Protein AF-A0A4Z2E5I2-F1 (afdb_monomer)

Secondary structure (DSSP, 8-state):
-EEEEE-B-TTSPBPP---SSGGGSHHHHHHTT--TTEEEEEEPPPEEETTTTEEE---TTS--S--TT-EEEEETTEEEEEEEEEEEEETTEEEEEE-TT--HHHHHHHHHHTTSPPTT--

Solvent-accessible surface area (backbone atoms only — not comparable to full-atom values): 7524 Å² total; per-residue (Å²): 106,78,48,78,45,64,17,68,44,98,82,78,43,70,48,87,82,81,59,91,49,72,70,58,32,73,66,45,23,54,76,70,66,58,46,94,61,40,41,71,31,32,53,60,78,57,46,79,36,81,93,75,72,42,72,43,75,90,56,88,78,57,44,75,44,93,54,96,60,50,50,38,32,16,40,84,94,40,74,84,52,64,32,27,39,36,18,31,59,47,99,92,39,64,41,77,50,73,31,76,93,60,51,71,69,56,52,49,51,55,54,54,58,59,68,54,76,66,96,84,69,135

Radius of gyration: 15.94 Å; Cα contacts (8 Å, |Δi|>4): 183; chains: 1; bounding box: 35×28×45 Å

Sequence (122 aa):
MTVVIPGMLEDDRRVSIRPKHEAETLLARHAAGLTERLVALSNKSPSWNEQTQSYVLNFHGRVTQASVKNFQIIHPDNEDYIVMQFGRVAEDVFSMDYSFPLCALQAFAIALSSFDGKLACE

Foldseek 3Di:
DKDKDFDADPVLDGDDQDDPDPCSDRVNCVVVVVPPGMQIKDWQWFDQDPVVRDGHDDPVPQADDDDPLWTFIDRPVDSPDGQWTWYDDDPPDMDIDGDPPDDPVSSVVVSVVSVPDDPPDD

Nearest PDB structures (foldseek):
  1s31-assembly1_A  TM=9.634E-01  e=1.651E-16  Homo sapiens
  2fim-assembly1_A  TM=9.733E-01  e=7.209E-15  Homo sapiens
  3c5n-assembly1_A  TM=9.763E-01  e=1.766E-14  Homo sapiens
  1c8z-assembly1_A  TM=9.187E-01  e=5.949E-15  Mus musculus
  2fim-assembly1_B  TM=9.575E-01  e=2.948E-14  Homo sapiens

Organism: NCBI:txid230148

InterPro domains:
  IPR000007 Tubby, C-terminal [PF01167] (1-116)
  IPR000007 Tubby, C-terminal [PR01573] (41-58)
  IPR000007 Tubby, C-terminal [PR01573] (59-75)
  IPR000007 Tubby, C-terminal [PR01573] (79-98)
  IPR000007 Tubby, C-terminal [PR01573] (100-122)
  IPR018066 Tubby, C-terminal, conserved site [PS01200] (59-72)
  IPR018066 Tubby, C-terminal, conserved site [PS01201] (107-122)
  IPR025659 Tubby-like, C-terminal [G3DSA:3.20.90.10] (1-122)
  IPR025659 Tubby-like, C-terminal [SSF54518] (1-122)

Mean predicted aligned error: 4.18 Å

Structure (mmCIF, N/CA/C/O backbone):
data_AF-A0A4Z2E5I2-F1
#
_entry.id   AF-A0A4Z2E5I2-F1
#
loop_
_atom_site.group_PDB
_atom_site.id
_atom_site.type_symbol
_atom_site.label_atom_id
_atom_site.label_alt_id
_atom_site.label_comp_id
_atom_site.label_asym_id
_atom_site.label_entity_id
_atom_site.label_seq_id
_atom_site.pdbx_PDB_ins_code
_atom_site.Cartn_x
_atom_site.Cartn_y
_atom_site.Cartn_z
_atom_site.occupancy
_atom_site.B_iso_or_equiv
_atom_site.auth_seq_id
_atom_site.auth_comp_id
_atom_site.auth_asym_id
_atom_site.auth_atom_id
_atom_site.pdbx_PDB_model_num
ATOM 1 N N . MET A 1 1 ? 6.495 0.352 7.049 1.00 88.31 1 MET A N 1
ATOM 2 C CA . MET A 1 1 ? 6.133 -0.583 5.961 1.00 88.31 1 MET A CA 1
ATOM 3 C C . MET A 1 1 ? 6.319 0.160 4.654 1.00 88.31 1 MET A C 1
ATOM 5 O O . MET A 1 1 ? 5.913 1.316 4.592 1.00 88.31 1 MET A O 1
ATOM 9 N N . THR A 1 2 ? 6.936 -0.487 3.670 1.00 95.19 2 THR A N 1
ATOM 10 C CA . THR A 1 2 ? 7.170 0.065 2.330 1.00 95.19 2 THR A CA 1
ATOM 11 C C . THR A 1 2 ? 6.458 -0.821 1.324 1.00 95.19 2 THR A C 1
ATOM 13 O O . THR A 1 2 ? 6.568 -2.044 1.401 1.00 95.19 2 THR A O 1
ATOM 16 N N . VAL A 1 3 ? 5.727 -0.211 0.400 1.00 97.75 3 VAL A N 1
ATOM 17 C CA . VAL A 1 3 ? 5.006 -0.898 -0.669 1.00 97.75 3 VAL A CA 1
ATOM 18 C C . VAL A 1 3 ? 5.598 -0.435 -1.992 1.00 97.75 3 VAL A C 1
ATOM 20 O O . VAL A 1 3 ? 5.610 0.755 -2.286 1.00 97.75 3 VAL A O 1
ATOM 23 N N . VAL A 1 4 ? 6.089 -1.375 -2.795 1.00 98.00 4 VAL A N 1
ATOM 24 C CA . VAL A 1 4 ? 6.662 -1.082 -4.113 1.00 98.00 4 VAL A CA 1
ATOM 25 C C . VAL A 1 4 ? 5.752 -1.671 -5.175 1.00 98.00 4 VAL A C 1
ATOM 27 O O . VAL A 1 4 ? 5.478 -2.871 -5.172 1.00 98.00 4 VAL A O 1
ATOM 30 N N . ILE A 1 5 ? 5.304 -0.832 -6.101 1.00 98.19 5 ILE A N 1
ATOM 31 C CA . ILE A 1 5 ? 4.482 -1.243 -7.241 1.00 98.19 5 ILE A CA 1
ATOM 32 C C . ILE A 1 5 ? 5.135 -0.787 -8.550 1.00 98.19 5 ILE A C 1
ATOM 34 O O . ILE A 1 5 ? 5.945 0.144 -8.545 1.00 98.19 5 ILE A O 1
ATOM 38 N N .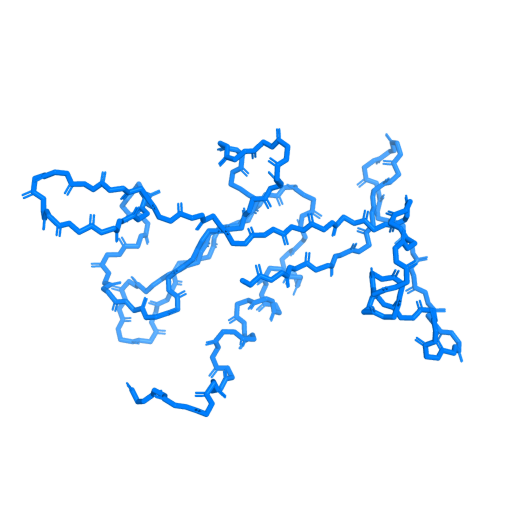 PRO A 1 6 ? 4.792 -1.405 -9.694 1.00 98.19 6 PRO A N 1
ATOM 39 C CA . PRO A 1 6 ? 5.176 -0.850 -10.983 1.00 98.19 6 PRO A CA 1
ATOM 40 C C . PRO A 1 6 ? 4.564 0.540 -11.166 1.00 98.19 6 PRO A C 1
ATOM 42 O O . PRO A 1 6 ? 3.401 0.750 -10.798 1.00 98.19 6 PRO A O 1
ATOM 45 N N . GLY A 1 7 ? 5.339 1.448 -11.755 1.00 97.31 7 GLY A N 1
ATOM 46 C CA . GLY A 1 7 ? 4.917 2.814 -12.037 1.00 97.31 7 GLY A CA 1
ATOM 47 C C . GLY A 1 7 ? 3.821 2.911 -13.093 1.00 97.31 7 GLY A C 1
ATOM 48 O O . GLY A 1 7 ? 3.356 1.903 -13.637 1.00 97.31 7 GLY A O 1
ATOM 49 N N . MET A 1 8 ? 3.419 4.144 -13.377 1.00 96.56 8 MET A N 1
ATOM 50 C CA . MET A 1 8 ? 2.351 4.471 -14.318 1.00 96.56 8 MET A CA 1
ATOM 51 C C . MET A 1 8 ? 2.937 5.191 -15.535 1.00 96.56 8 MET A C 1
ATOM 53 O O . MET A 1 8 ? 3.909 5.932 -15.416 1.00 96.56 8 MET A O 1
ATOM 57 N N . LEU A 1 9 ? 2.383 4.911 -16.708 1.00 95.50 9 LEU A N 1
ATOM 58 C CA . LEU A 1 9 ? 2.631 5.643 -17.945 1.00 95.50 9 LEU A CA 1
ATOM 59 C C . LEU A 1 9 ? 1.754 6.905 -17.974 1.00 95.50 9 LEU A C 1
ATOM 61 O O . LEU A 1 9 ? 0.837 7.043 -17.169 1.00 95.50 9 LEU A O 1
ATOM 65 N N . GLU A 1 10 ? 2.001 7.793 -18.936 1.00 94.12 10 GLU A N 1
ATOM 66 C CA . GLU A 1 10 ? 1.238 9.041 -19.122 1.00 94.12 10 GLU A CA 1
ATOM 67 C C . GLU A 1 10 ? -0.255 8.819 -19.420 1.00 94.12 10 GLU A C 1
ATOM 69 O O . GLU A 1 10 ? -1.062 9.724 -19.247 1.00 94.12 10 GLU A O 1
ATOM 74 N N . ASP A 1 11 ? -0.628 7.618 -19.864 1.00 95.88 11 ASP A N 1
ATOM 75 C CA . ASP A 1 11 ? -2.004 7.223 -20.173 1.00 95.88 11 ASP A CA 1
ATOM 76 C C . ASP A 1 11 ? -2.687 6.450 -19.029 1.00 95.88 11 ASP A C 1
ATOM 78 O O . ASP A 1 11 ? -3.616 5.676 -19.266 1.00 95.88 11 ASP A O 1
ATOM 82 N N . ASP A 1 12 ? -2.186 6.604 -17.800 1.00 94.12 12 ASP A N 1
ATOM 83 C CA . ASP A 1 12 ? -2.660 5.932 -16.585 1.00 94.12 12 ASP A CA 1
ATOM 84 C C . ASP A 1 12 ? -2.616 4.394 -16.644 1.00 94.12 12 ASP A C 1
ATOM 86 O O . ASP A 1 12 ? -3.195 3.700 -15.799 1.00 94.12 12 ASP A O 1
ATOM 90 N N . ARG A 1 13 ? -1.879 3.812 -17.600 1.00 95.88 13 ARG A N 1
ATOM 91 C CA . ARG A 1 13 ? -1.613 2.370 -17.621 1.00 95.88 13 ARG A CA 1
ATOM 92 C C . ARG A 1 13 ? -0.354 2.031 -16.848 1.00 95.88 13 ARG A C 1
ATOM 94 O O . ARG A 1 13 ? 0.616 2.778 -16.786 1.00 95.88 13 ARG A O 1
ATOM 101 N N . ARG A 1 14 ? -0.339 0.829 -16.284 1.00 96.88 14 ARG A N 1
ATOM 102 C CA . ARG A 1 14 ? 0.797 0.337 -15.509 1.00 96.88 14 ARG A CA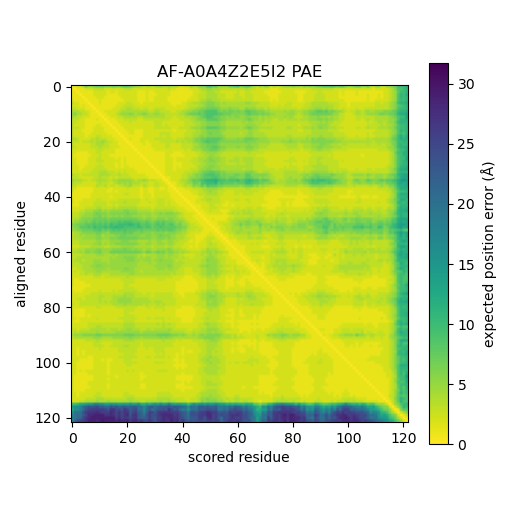 1
ATOM 103 C C . ARG A 1 14 ? 1.982 -0.020 -16.408 1.00 96.88 14 ARG A C 1
ATOM 105 O O . ARG A 1 14 ? 1.824 -0.730 -17.402 1.00 96.88 14 ARG A O 1
ATOM 112 N N . VAL A 1 15 ? 3.187 0.367 -15.997 1.00 96.94 15 VAL A N 1
ATOM 113 C CA . VAL A 1 15 ? 4.436 -0.128 -16.586 1.00 96.94 15 VAL A CA 1
ATOM 114 C C . VAL A 1 15 ? 4.521 -1.642 -16.374 1.00 96.94 15 VAL A C 1
ATOM 116 O O . VAL A 1 15 ? 4.510 -2.135 -15.246 1.00 96.94 15 VAL A O 1
ATOM 119 N N . SER A 1 16 ? 4.619 -2.408 -17.461 1.00 96.12 16 SER A N 1
ATOM 120 C CA . SER A 1 16 ? 4.765 -3.865 -17.377 1.00 96.12 16 SER A CA 1
ATOM 121 C C . SER A 1 16 ? 6.178 -4.238 -16.924 1.00 96.12 16 SER A C 1
ATOM 123 O O . SER A 1 16 ? 7.150 -3.989 -17.636 1.00 96.12 16 SER A O 1
ATOM 125 N N . ILE A 1 17 ? 6.284 -4.916 -15.781 1.00 95.88 17 ILE A N 1
ATOM 126 C CA . ILE A 1 17 ? 7.538 -5.467 -15.254 1.00 95.88 17 ILE A CA 1
ATOM 127 C C . ILE A 1 17 ? 7.450 -6.994 -15.322 1.00 95.88 17 ILE A C 1
ATOM 129 O O . ILE A 1 17 ? 6.568 -7.597 -14.718 1.00 95.88 17 ILE A O 1
ATOM 133 N N . ARG A 1 18 ? 8.344 -7.617 -16.098 1.00 97.12 18 ARG A N 1
ATOM 134 C CA . ARG A 1 18 ? 8.414 -9.074 -16.315 1.00 97.12 18 ARG A CA 1
ATOM 135 C C . ARG A 1 18 ? 9.857 -9.542 -16.093 1.00 97.12 18 ARG A C 1
ATOM 137 O O . ARG A 1 18 ? 10.594 -9.641 -17.073 1.00 97.12 18 ARG A O 1
ATOM 144 N N . PRO A 1 19 ? 10.274 -9.737 -14.831 1.00 96.56 19 PRO A N 1
ATOM 145 C CA . PRO A 1 19 ? 11.658 -10.058 -14.500 1.00 96.56 19 PRO A CA 1
ATOM 146 C C . PRO A 1 19 ? 12.091 -11.382 -15.136 1.00 96.56 19 PRO A C 1
ATOM 148 O O . PRO A 1 19 ? 11.397 -12.388 -14.991 1.00 96.56 19 PRO A O 1
ATOM 151 N N . LYS A 1 20 ? 13.237 -11.391 -15.819 1.00 97.50 20 LYS A N 1
ATOM 152 C CA . LYS A 1 20 ? 13.932 -12.614 -16.264 1.00 97.50 20 LYS A CA 1
ATOM 153 C C . LYS A 1 20 ? 15.048 -13.028 -15.306 1.00 97.50 20 LYS A C 1
ATOM 155 O O . LYS A 1 20 ? 15.465 -14.183 -15.306 1.00 97.50 20 LYS A O 1
ATOM 160 N N . HIS A 1 21 ? 15.505 -12.082 -14.489 1.00 96.44 21 HIS A N 1
ATOM 161 C CA . HIS A 1 21 ? 16.565 -12.247 -13.502 1.00 96.44 21 HIS A CA 1
ATOM 162 C C . HIS A 1 21 ? 16.171 -11.565 -12.186 1.00 96.44 21 HIS A C 1
ATOM 164 O O . HIS A 1 21 ? 15.358 -10.639 -12.177 1.00 96.44 21 HIS A O 1
ATOM 170 N N . GLU A 1 22 ? 16.768 -11.990 -11.072 1.00 96.00 22 GLU A N 1
ATOM 171 C CA . GLU A 1 22 ? 16.452 -11.478 -9.730 1.00 96.00 22 GLU A CA 1
ATOM 172 C C . GLU A 1 22 ? 16.640 -9.956 -9.611 1.00 96.00 22 GLU A C 1
ATOM 174 O O . GLU A 1 22 ? 15.782 -9.263 -9.060 1.00 96.00 22 GLU A O 1
ATOM 179 N N . ALA A 1 23 ? 17.698 -9.422 -10.231 1.00 95.25 23 ALA A N 1
ATOM 180 C CA . ALA A 1 23 ? 17.996 -7.989 -10.271 1.00 95.25 23 ALA A CA 1
ATOM 181 C C . ALA A 1 23 ? 16.883 -7.141 -10.921 1.00 95.25 23 ALA A C 1
ATOM 183 O O . ALA A 1 23 ? 16.804 -5.935 -10.699 1.00 95.25 23 ALA A O 1
ATOM 184 N N . GLU A 1 24 ? 16.003 -7.755 -11.719 1.00 95.56 24 GLU A N 1
ATOM 185 C CA . GLU A 1 24 ? 14.908 -7.064 -12.401 1.00 95.56 24 GLU A CA 1
ATOM 186 C C . GLU A 1 24 ? 13.601 -7.044 -11.594 1.00 95.56 24 GLU A C 1
ATOM 188 O O . GLU A 1 24 ? 12.641 -6.398 -12.029 1.00 95.56 24 GLU A O 1
ATOM 193 N N . THR A 1 25 ? 13.542 -7.736 -10.452 1.00 97.25 25 THR A N 1
ATOM 194 C CA . THR A 1 25 ? 12.374 -7.748 -9.558 1.00 97.25 25 THR A CA 1
ATOM 195 C C . THR A 1 25 ? 12.114 -6.369 -8.943 1.00 97.25 25 THR A C 1
ATOM 197 O O . THR A 1 25 ? 12.987 -5.500 -8.920 1.00 97.25 25 THR A O 1
ATOM 200 N N . LEU A 1 26 ? 10.901 -6.151 -8.421 1.00 97.38 26 LEU A N 1
ATOM 201 C CA . LEU A 1 26 ? 10.534 -4.886 -7.766 1.00 97.38 26 LEU A CA 1
ATOM 202 C C . LEU A 1 26 ? 11.449 -4.574 -6.574 1.00 97.38 26 LEU A C 1
ATOM 204 O O . LEU A 1 26 ? 11.915 -3.446 -6.438 1.00 97.38 26 LEU A O 1
ATOM 208 N N . LEU A 1 27 ? 11.726 -5.584 -5.743 1.00 96.38 27 LEU A N 1
ATOM 209 C CA . LEU A 1 27 ? 12.548 -5.435 -4.543 1.00 96.38 27 LEU A CA 1
ATOM 210 C C . LEU A 1 27 ? 14.005 -5.123 -4.888 1.00 96.38 27 LEU A C 1
ATOM 212 O O . LEU A 1 27 ? 14.557 -4.171 -4.342 1.00 96.38 27 LEU A O 1
ATOM 216 N N . ALA A 1 28 ? 14.607 -5.864 -5.824 1.00 96.81 28 ALA A N 1
ATOM 217 C CA . ALA A 1 28 ? 15.996 -5.635 -6.214 1.00 96.81 28 ALA A CA 1
ATOM 218 C C . ALA A 1 28 ? 16.194 -4.253 -6.856 1.00 96.81 28 ALA A C 1
ATOM 220 O O . ALA A 1 28 ? 17.126 -3.534 -6.499 1.00 96.81 28 ALA A O 1
ATOM 221 N N . ARG A 1 29 ? 15.278 -3.832 -7.742 1.00 96.56 29 ARG A N 1
ATOM 222 C CA . ARG A 1 29 ? 15.296 -2.485 -8.334 1.00 96.56 29 ARG A CA 1
ATOM 223 C C . ARG A 1 29 ? 15.171 -1.392 -7.275 1.00 96.56 29 ARG A C 1
ATOM 225 O O . ARG A 1 29 ? 15.923 -0.423 -7.323 1.00 96.56 29 ARG A O 1
ATOM 232 N N . HIS A 1 30 ? 14.249 -1.549 -6.322 1.00 96.62 30 HIS A N 1
ATOM 233 C CA . HIS A 1 30 ? 14.077 -0.584 -5.238 1.00 96.62 30 HIS A CA 1
ATOM 234 C C . HIS A 1 30 ? 15.331 -0.487 -4.360 1.00 96.62 30 HIS A C 1
ATOM 236 O O . HIS A 1 30 ? 15.797 0.619 -4.099 1.00 96.62 30 HIS A O 1
ATOM 242 N N . ALA A 1 31 ? 15.920 -1.625 -3.978 1.00 95.81 31 ALA A N 1
ATOM 243 C CA . ALA A 1 31 ? 17.153 -1.674 -3.191 1.00 95.81 31 ALA A CA 1
ATOM 244 C C . ALA A 1 31 ? 18.355 -1.048 -3.923 1.00 95.81 31 ALA A C 1
ATOM 246 O O . ALA A 1 31 ? 19.208 -0.433 -3.290 1.00 95.81 31 ALA A O 1
ATOM 247 N N . ALA A 1 32 ? 18.403 -1.160 -5.253 1.00 95.62 32 ALA A N 1
ATOM 248 C CA . ALA A 1 32 ? 19.427 -0.545 -6.096 1.00 95.62 32 ALA A CA 1
ATOM 249 C C . ALA A 1 32 ? 19.166 0.943 -6.422 1.00 95.62 32 ALA A C 1
ATOM 251 O O . ALA A 1 32 ? 19.933 1.540 -7.174 1.00 95.62 32 ALA A O 1
ATOM 252 N N . GLY A 1 33 ? 18.080 1.544 -5.916 1.00 93.94 33 GLY A N 1
ATOM 253 C CA . GLY A 1 33 ? 17.711 2.934 -6.213 1.00 93.94 33 GLY A CA 1
ATOM 254 C C . GLY A 1 33 ? 17.178 3.170 -7.634 1.00 93.94 33 GLY A C 1
ATOM 255 O O . GLY A 1 33 ? 17.039 4.313 -8.057 1.00 93.94 33 GLY A O 1
ATOM 256 N N . LEU A 1 34 ? 16.847 2.111 -8.380 1.00 92.75 34 LEU A N 1
ATOM 257 C CA . LEU A 1 34 ? 16.338 2.184 -9.754 1.00 92.75 34 LEU A CA 1
ATOM 258 C C . LEU A 1 34 ? 14.819 2.437 -9.766 1.00 92.75 34 LEU A C 1
ATOM 260 O O . LEU A 1 34 ? 14.024 1.547 -10.087 1.00 92.75 34 LEU A O 1
ATOM 264 N N . THR A 1 35 ? 14.411 3.648 -9.384 1.00 89.75 35 THR A N 1
ATOM 265 C CA . THR A 1 35 ? 13.006 4.000 -9.106 1.00 89.75 35 THR A CA 1
ATOM 266 C C . THR A 1 35 ? 12.214 4.548 -10.293 1.00 89.75 35 THR A C 1
ATOM 268 O O . THR A 1 35 ? 10.997 4.606 -10.190 1.00 89.75 35 THR A O 1
ATOM 271 N N . GLU A 1 36 ? 12.830 4.859 -11.441 1.00 90.62 36 GLU A N 1
ATOM 272 C CA . GLU A 1 36 ? 12.147 5.481 -12.603 1.00 90.62 36 GLU A CA 1
ATOM 273 C C . GLU A 1 36 ? 10.877 4.753 -13.076 1.00 90.62 36 GLU A C 1
ATOM 275 O O . GLU A 1 36 ? 9.961 5.361 -13.621 1.00 90.62 36 GLU A O 1
ATOM 280 N N . ARG A 1 37 ? 10.822 3.427 -12.909 1.00 93.62 37 ARG A N 1
ATOM 281 C CA . ARG A 1 37 ? 9.689 2.586 -13.339 1.00 93.62 37 ARG A CA 1
ATOM 282 C C . ARG A 1 37 ? 8.877 2.031 -12.178 1.00 93.62 37 ARG A C 1
ATOM 284 O O . ARG A 1 37 ? 8.097 1.096 -12.369 1.00 93.62 37 ARG A O 1
ATOM 291 N N . LEU A 1 38 ? 9.093 2.556 -10.981 1.00 96.94 38 LEU A N 1
ATOM 292 C CA . LEU A 1 38 ? 8.476 2.109 -9.745 1.00 96.94 38 LEU A CA 1
ATOM 293 C C . LEU A 1 38 ? 7.742 3.271 -9.090 1.00 96.94 38 LEU A C 1
ATOM 295 O O . LEU A 1 38 ? 8.102 4.429 -9.256 1.00 96.94 38 LEU A O 1
ATOM 299 N N . VAL A 1 39 ? 6.744 2.936 -8.286 1.00 97.25 39 VAL A N 1
ATOM 300 C CA . VAL A 1 39 ? 6.198 3.852 -7.289 1.00 97.25 39 VAL A CA 1
ATOM 301 C C . VAL A 1 39 ? 6.461 3.223 -5.930 1.00 97.25 39 VAL A C 1
ATOM 303 O O . VAL A 1 39 ? 6.095 2.068 -5.689 1.00 97.25 39 VAL A O 1
ATOM 306 N N . ALA A 1 40 ? 7.146 3.975 -5.071 1.00 97.38 40 ALA A N 1
ATOM 307 C CA . ALA A 1 40 ? 7.433 3.590 -3.699 1.00 97.38 40 ALA A CA 1
ATOM 308 C C . ALA A 1 40 ? 6.463 4.324 -2.772 1.00 97.38 40 ALA A C 1
ATOM 310 O O . ALA A 1 40 ? 6.472 5.548 -2.678 1.00 97.38 40 ALA A O 1
ATOM 311 N N . LEU A 1 41 ? 5.613 3.556 -2.106 1.00 98.19 41 LEU A N 1
ATOM 312 C CA . LEU A 1 41 ? 4.636 4.042 -1.148 1.00 98.19 41 LEU A CA 1
ATOM 313 C C . LEU A 1 41 ? 5.067 3.648 0.262 1.00 98.19 41 LEU A C 1
ATOM 315 O O . LEU A 1 41 ? 5.775 2.655 0.467 1.00 98.19 41 LEU A O 1
ATOM 319 N N . SER A 1 42 ? 4.604 4.398 1.250 1.00 97.25 42 SER A N 1
ATOM 320 C CA . SER A 1 42 ? 4.938 4.168 2.650 1.00 97.25 42 SER A CA 1
ATOM 321 C C . SER A 1 42 ? 3.688 4.121 3.514 1.00 97.25 42 SER A C 1
ATOM 323 O O . SER A 1 42 ? 2.630 4.647 3.170 1.00 97.25 42 SER A O 1
ATOM 325 N N . ASN A 1 43 ? 3.808 3.452 4.657 1.00 96.56 43 ASN A N 1
ATOM 326 C CA . ASN A 1 43 ? 2.806 3.574 5.705 1.00 96.56 43 ASN A CA 1
ATOM 327 C C . ASN A 1 43 ? 2.813 4.996 6.274 1.00 96.56 43 ASN A C 1
ATOM 329 O O . ASN A 1 43 ? 3.872 5.468 6.690 1.00 96.56 43 ASN A O 1
ATOM 333 N N . LYS A 1 44 ? 1.637 5.618 6.366 1.00 97.44 44 LYS A N 1
ATOM 334 C CA . LYS A 1 44 ? 1.454 6.920 7.002 1.00 97.44 44 LYS A CA 1
ATOM 335 C C . LYS A 1 44 ? 1.815 6.834 8.482 1.00 97.44 44 LYS A C 1
ATOM 337 O O . LYS A 1 44 ? 1.373 5.928 9.195 1.00 97.44 44 LYS A O 1
ATOM 342 N N . SER A 1 45 ? 2.626 7.779 8.941 1.00 95.19 45 SER A N 1
ATOM 343 C CA . SER A 1 45 ? 2.951 7.910 10.359 1.00 95.19 45 SER A CA 1
ATOM 344 C C . SER A 1 45 ? 1.713 8.382 11.128 1.00 95.19 45 SER A C 1
ATOM 346 O O . SER A 1 45 ? 1.036 9.306 10.675 1.00 95.19 45 SER A O 1
ATOM 348 N N . PRO A 1 46 ? 1.382 7.770 12.276 1.00 93.81 46 PRO A N 1
ATOM 349 C CA . PRO A 1 46 ? 0.267 8.232 13.086 1.00 93.81 46 PRO A CA 1
ATOM 350 C C . PRO A 1 46 ? 0.557 9.626 13.654 1.00 93.81 46 PRO A C 1
ATOM 352 O O . PRO A 1 46 ? 1.687 9.947 14.021 1.00 93.81 46 PRO A O 1
ATOM 355 N N . SER A 1 47 ? -0.483 10.444 13.760 1.00 92.00 47 SER A N 1
ATOM 356 C CA . SER A 1 47 ? -0.421 11.765 14.385 1.00 92.00 47 SER A CA 1
ATOM 357 C C . SER A 1 47 ? -0.707 11.663 15.880 1.00 92.00 47 SER A C 1
ATOM 359 O O . SER A 1 47 ? -1.557 10.873 16.296 1.00 92.00 47 SER A O 1
ATOM 361 N N . TRP A 1 48 ? -0.036 12.480 16.691 1.00 93.31 48 TRP A N 1
ATOM 362 C CA . TRP A 1 48 ? -0.349 12.590 18.115 1.00 93.31 48 TRP A CA 1
ATOM 363 C C . TRP A 1 48 ? -1.746 13.186 18.318 1.00 93.31 48 TRP A C 1
ATOM 365 O O . TRP A 1 48 ? -2.072 14.225 17.747 1.00 93.31 48 TRP A O 1
ATOM 375 N N . ASN A 1 49 ? -2.566 12.538 19.141 1.00 89.69 49 ASN A N 1
ATOM 376 C CA . ASN A 1 49 ? -3.873 13.032 19.546 1.00 89.69 49 ASN A CA 1
ATOM 377 C C . ASN A 1 49 ? -3.842 13.396 21.034 1.00 89.69 49 ASN A C 1
ATOM 379 O O . ASN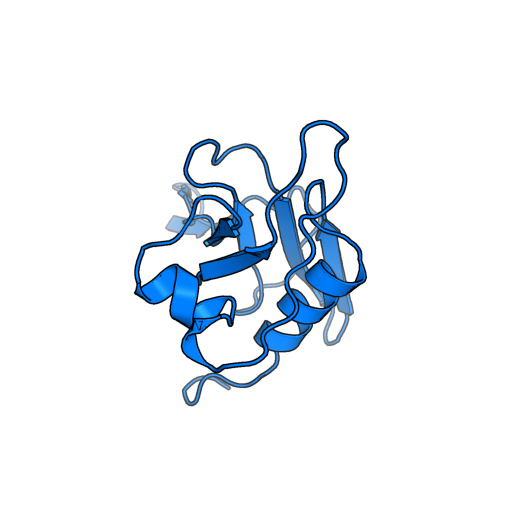 A 1 49 ? -3.772 12.521 21.897 1.00 89.69 49 ASN A O 1
ATOM 383 N N . GLU A 1 50 ? -3.932 14.694 21.331 1.00 93.00 50 GLU A N 1
ATOM 384 C CA . GLU A 1 50 ? -3.853 15.211 22.703 1.00 93.00 50 GLU A CA 1
ATOM 385 C C . GLU A 1 50 ? -5.009 14.750 23.598 1.00 93.00 50 GLU A C 1
ATOM 387 O O . GLU A 1 50 ? -4.814 14.550 24.792 1.00 93.00 50 GLU A O 1
ATOM 392 N N . GLN A 1 51 ? -6.206 14.541 23.049 1.00 89.50 51 GLN A N 1
ATOM 393 C CA . GLN A 1 51 ? -7.378 14.152 23.842 1.00 89.50 51 GLN A CA 1
ATOM 394 C C . GLN A 1 51 ? -7.264 12.718 24.365 1.00 89.50 51 GLN A C 1
ATOM 396 O O . GLN A 1 51 ? -7.654 12.427 25.491 1.00 89.50 51 GLN A O 1
ATOM 401 N N . THR A 1 52 ? -6.719 11.823 23.543 1.00 87.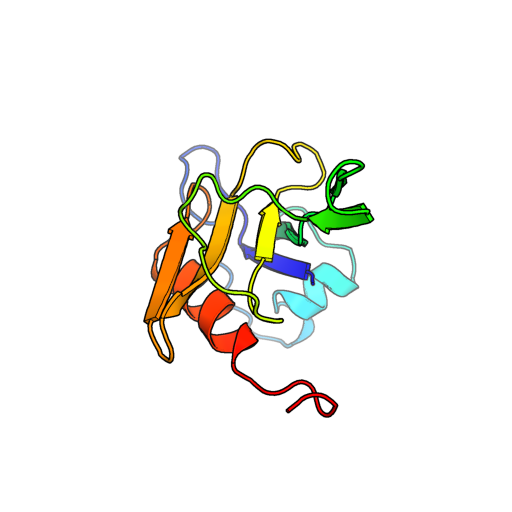75 52 THR A N 1
ATOM 402 C CA . THR A 1 52 ? -6.528 10.404 23.879 1.00 87.75 52 THR A CA 1
ATOM 403 C C . THR A 1 52 ? -5.125 10.095 24.401 1.00 87.75 52 THR A C 1
ATOM 405 O O . THR A 1 52 ? -4.889 8.972 24.836 1.00 87.75 52 THR A O 1
ATOM 408 N N . GLN A 1 53 ? -4.200 11.066 24.355 1.00 92.00 53 GLN A N 1
ATOM 409 C CA . GLN A 1 53 ? -2.779 10.912 24.700 1.00 92.00 53 GLN A CA 1
ATOM 410 C C . GLN A 1 53 ? -2.129 9.717 23.981 1.00 92.00 53 GLN A C 1
ATOM 412 O O . GLN A 1 53 ? -1.411 8.914 24.578 1.00 92.00 53 GLN A O 1
ATOM 417 N N . SER A 1 54 ? -2.419 9.569 22.686 1.00 87.75 54 SER A N 1
ATOM 418 C CA . SER A 1 54 ? -1.957 8.434 21.887 1.00 87.75 54 SER A CA 1
ATOM 419 C C . SER A 1 54 ? -1.674 8.823 20.436 1.00 87.75 54 SER A C 1
ATOM 421 O O . SER A 1 54 ? -2.174 9.829 19.931 1.00 87.75 54 SER A O 1
ATOM 423 N N . TYR A 1 55 ? -0.858 8.020 19.752 1.00 88.50 55 TYR A N 1
ATOM 424 C CA . TYR A 1 55 ? -0.626 8.146 18.315 1.00 88.50 55 TYR A CA 1
ATOM 425 C C . TYR A 1 55 ? -1.739 7.436 17.544 1.00 88.50 55 TYR A C 1
ATOM 427 O O . TYR A 1 55 ? -1.911 6.224 17.674 1.00 88.50 55 TYR A O 1
ATOM 435 N N . VAL A 1 56 ? -2.477 8.182 16.722 1.00 90.56 56 VAL A N 1
ATOM 436 C CA . VAL A 1 56 ? -3.648 7.681 15.991 1.00 90.56 56 VAL A CA 1
ATOM 437 C C . VAL A 1 56 ? -3.567 7.990 14.499 1.00 90.56 56 VAL A C 1
ATOM 439 O O . VAL A 1 56 ? -2.955 8.969 14.072 1.00 90.56 56 VAL A O 1
ATOM 442 N N . LEU A 1 57 ? -4.239 7.161 13.702 1.00 94.12 57 LEU A N 1
ATOM 443 C CA . LEU A 1 57 ? -4.569 7.446 12.308 1.00 94.12 57 LEU A CA 1
ATOM 444 C C . LEU A 1 57 ? -6.066 7.752 12.208 1.00 94.12 57 LEU A C 1
ATOM 446 O O . LEU A 1 57 ? -6.885 7.101 12.858 1.00 94.12 57 LEU A O 1
ATOM 450 N N . ASN A 1 58 ? -6.426 8.735 11.384 1.00 93.69 58 ASN A N 1
ATOM 451 C CA . ASN A 1 58 ? -7.822 9.071 11.131 1.00 93.69 58 ASN A CA 1
ATOM 452 C C . ASN A 1 58 ? -8.358 8.261 9.944 1.00 93.69 58 ASN A C 1
ATOM 454 O O . ASN A 1 58 ? -8.025 8.537 8.794 1.00 93.69 58 ASN A O 1
ATOM 458 N N . PHE A 1 59 ? -9.213 7.281 10.233 1.00 95.56 59 PHE A N 1
ATOM 459 C CA . PHE A 1 59 ? -9.856 6.425 9.231 1.00 95.56 59 PHE A CA 1
ATOM 460 C C . PHE A 1 59 ? -11.273 6.879 8.853 1.00 95.56 59 PHE A C 1
ATOM 462 O O . PHE A 1 59 ? -11.992 6.137 8.187 1.00 95.56 59 PHE A O 1
ATOM 469 N N . HIS A 1 60 ? -11.722 8.055 9.310 1.00 93.56 60 HIS A N 1
ATOM 470 C CA . HIS A 1 60 ? -13.052 8.600 9.005 1.00 93.56 60 HIS A CA 1
ATOM 471 C C . HIS A 1 60 ? -14.206 7.612 9.279 1.00 93.56 60 HIS A C 1
ATOM 473 O O . HIS A 1 60 ? -15.145 7.487 8.497 1.00 93.56 60 HIS A O 1
ATOM 479 N N . GLY A 1 61 ? -14.108 6.860 10.381 1.00 93.75 61 GLY A N 1
ATOM 480 C CA . GLY A 1 61 ? -15.106 5.862 10.784 1.00 93.75 61 GLY A CA 1
ATOM 481 C C . GLY A 1 61 ? -15.077 4.544 9.999 1.00 93.75 61 GLY A C 1
ATOM 482 O O . GLY A 1 61 ? -15.876 3.659 10.290 1.00 93.75 61 GLY A O 1
ATOM 483 N N . ARG A 1 62 ? -14.165 4.377 9.032 1.00 96.62 62 ARG A N 1
ATOM 484 C CA . ARG A 1 62 ? -14.021 3.132 8.254 1.00 96.62 62 ARG A CA 1
ATOM 485 C C . ARG A 1 62 ? -13.383 2.005 9.060 1.00 96.62 62 ARG A C 1
ATOM 487 O O . ARG A 1 62 ? -13.696 0.850 8.820 1.00 96.62 62 ARG A O 1
ATOM 494 N N . VAL A 1 63 ? -12.554 2.353 10.042 1.00 94.81 63 VAL A N 1
ATOM 495 C CA . VAL A 1 63 ? -11.919 1.424 10.984 1.00 94.81 63 VAL A CA 1
ATOM 496 C C . VAL A 1 63 ? -12.429 1.737 12.382 1.00 94.81 63 VAL A C 1
ATOM 498 O O . VAL A 1 63 ? -12.362 2.886 12.822 1.00 94.81 63 VAL A O 1
ATOM 501 N N . THR A 1 64 ? -12.951 0.724 13.068 1.00 93.00 64 THR A N 1
ATOM 502 C CA . THR A 1 64 ? -13.663 0.893 14.347 1.00 93.00 64 THR A CA 1
ATOM 503 C C . THR A 1 64 ? -13.083 0.057 15.480 1.00 93.00 64 THR A C 1
ATOM 505 O O . THR A 1 64 ? -13.432 0.285 16.636 1.00 93.00 64 THR A O 1
ATOM 508 N N . GLN A 1 65 ? -12.178 -0.880 15.184 1.00 91.50 65 GLN A N 1
ATOM 509 C CA . GLN A 1 65 ? -11.507 -1.697 16.191 1.00 91.50 65 GLN A CA 1
ATOM 510 C C . GLN A 1 65 ? -9.995 -1.533 16.135 1.00 91.50 65 GLN A C 1
ATOM 512 O O . GLN A 1 65 ? -9.403 -1.448 15.059 1.00 91.50 65 GLN A O 1
ATOM 517 N N . ALA A 1 66 ? -9.357 -1.536 17.306 1.00 88.00 66 ALA A N 1
ATOM 518 C CA . ALA A 1 66 ? -7.906 -1.536 17.407 1.00 88.00 66 ALA A CA 1
ATOM 519 C C . ALA A 1 66 ? -7.321 -2.837 16.833 1.00 88.00 66 ALA A C 1
ATOM 521 O O . ALA A 1 66 ? -7.817 -3.937 17.081 1.00 88.00 66 ALA A O 1
ATOM 522 N N . SER A 1 67 ? -6.254 -2.706 16.050 1.00 90.06 67 SER A N 1
ATOM 523 C CA . SER A 1 67 ? -5.490 -3.827 15.517 1.00 90.06 67 SER A CA 1
ATOM 524 C C . SER A 1 67 ? -4.129 -3.338 15.038 1.00 90.06 67 SER A C 1
ATOM 526 O O . SER A 1 67 ? -4.030 -2.262 14.448 1.00 90.06 67 SER A O 1
ATOM 528 N N . VAL A 1 68 ? -3.095 -4.166 15.191 1.00 88.88 68 VAL A N 1
ATOM 529 C CA . VAL A 1 68 ? -1.779 -3.946 14.560 1.00 88.88 68 VAL A CA 1
ATOM 530 C C . VAL A 1 68 ? -1.843 -3.962 13.026 1.00 88.88 68 VAL A C 1
ATOM 532 O O . VAL A 1 68 ? -0.898 -3.545 12.363 1.00 88.88 68 VAL A O 1
ATOM 535 N N . LYS A 1 69 ? -2.963 -4.434 12.461 1.00 92.12 69 LYS A N 1
ATOM 536 C CA . LYS A 1 69 ? -3.235 -4.480 11.020 1.00 92.12 69 LYS A CA 1
ATOM 537 C C . LYS A 1 69 ? -3.898 -3.203 10.493 1.00 92.12 69 LYS A C 1
ATOM 539 O O . LYS A 1 69 ? -4.188 -3.131 9.308 1.00 92.12 69 LYS A O 1
ATOM 544 N N . ASN A 1 70 ? -4.153 -2.202 11.335 1.00 95.06 70 ASN A N 1
ATOM 545 C CA . ASN A 1 70 ? -4.726 -0.935 10.887 1.00 95.06 70 ASN A CA 1
ATOM 546 C C . ASN A 1 70 ? -3.626 -0.048 10.295 1.00 95.06 70 ASN A C 1
ATOM 548 O O . ASN A 1 70 ? -2.692 0.330 11.002 1.00 95.06 70 ASN A O 1
ATOM 552 N N . PHE A 1 71 ? -3.736 0.307 9.016 1.00 97.00 71 PHE A N 1
ATOM 553 C CA . PHE A 1 71 ? -2.737 1.130 8.337 1.00 97.00 71 PHE A CA 1
ATOM 554 C C . PHE A 1 71 ? -3.323 1.973 7.202 1.00 97.00 71 PHE A C 1
ATOM 556 O O . PHE A 1 71 ? -4.36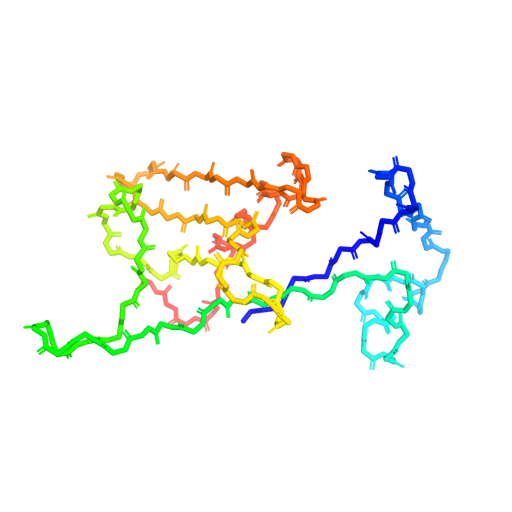2 1.655 6.620 1.00 97.00 71 PHE A O 1
ATOM 563 N N . GLN A 1 72 ? -2.602 3.038 6.855 1.00 98.50 72 GLN A N 1
ATOM 564 C CA . GLN A 1 72 ? -2.841 3.853 5.665 1.00 98.50 72 GLN A CA 1
ATOM 565 C C . GLN A 1 72 ? -1.560 3.889 4.833 1.00 98.50 72 GLN A C 1
ATOM 567 O O . GLN A 1 72 ? -0.474 4.064 5.378 1.00 98.50 72 GLN A O 1
ATOM 572 N N . ILE A 1 73 ? -1.676 3.715 3.522 1.00 98.50 73 ILE A N 1
ATOM 573 C CA . ILE A 1 73 ? -0.581 3.826 2.560 1.00 98.50 73 ILE A CA 1
ATOM 574 C C . ILE A 1 73 ? -0.694 5.164 1.843 1.00 98.50 73 ILE A C 1
ATOM 576 O O . ILE A 1 73 ? -1.763 5.504 1.333 1.00 98.50 73 ILE A O 1
ATOM 580 N N . ILE A 1 74 ? 0.419 5.885 1.775 1.00 98.56 74 ILE A N 1
ATOM 581 C CA . ILE A 1 74 ? 0.533 7.198 1.139 1.00 98.56 74 ILE A CA 1
ATOM 582 C C . ILE A 1 74 ? 1.747 7.251 0.216 1.00 98.56 74 ILE A C 1
ATOM 584 O O . ILE A 1 74 ? 2.652 6.412 0.294 1.00 98.56 74 ILE A O 1
ATOM 588 N N . HIS A 1 75 ? 1.757 8.240 -0.674 1.00 97.50 75 HIS A N 1
ATOM 589 C CA . HIS A 1 75 ? 2.976 8.636 -1.368 1.00 97.50 75 HIS A CA 1
ATOM 590 C C . HIS A 1 75 ? 3.730 9.650 -0.490 1.00 97.50 75 HIS A C 1
ATOM 592 O O . HIS A 1 75 ? 3.086 10.583 -0.016 1.00 97.50 75 HIS A O 1
ATOM 598 N N . PRO A 1 76 ? 5.055 9.527 -0.278 1.00 95.31 76 PRO A N 1
ATOM 599 C CA . PRO A 1 76 ? 5.801 10.445 0.593 1.00 95.31 76 PRO A CA 1
ATOM 600 C C . PRO A 1 76 ? 5.664 11.928 0.216 1.00 95.31 76 PRO A C 1
ATOM 602 O O . PRO A 1 76 ? 5.618 12.781 1.092 1.00 95.31 76 PRO A O 1
ATOM 605 N N . ASP A 1 77 ? 5.533 12.226 -1.078 1.00 95.75 77 ASP A N 1
ATOM 606 C CA . ASP A 1 77 ? 5.363 13.606 -1.562 1.00 95.75 77 ASP A CA 1
ATOM 607 C C . ASP A 1 77 ? 3.945 14.174 -1.341 1.00 95.75 77 ASP A C 1
ATOM 609 O O . ASP A 1 77 ? 3.713 15.359 -1.571 1.00 95.75 77 ASP A O 1
ATOM 613 N N . ASN A 1 78 ? 2.975 13.346 -0.934 1.00 96.56 78 ASN A N 1
ATOM 614 C CA . ASN A 1 78 ? 1.604 13.767 -0.648 1.00 96.56 78 ASN A CA 1
ATOM 615 C C . ASN A 1 78 ? 0.961 12.858 0.415 1.00 96.56 78 ASN A C 1
ATOM 617 O O . ASN A 1 78 ? 0.254 11.897 0.098 1.00 96.56 78 ASN A O 1
ATOM 621 N N . GLU A 1 79 ? 1.197 13.181 1.688 1.00 95.31 79 GLU A N 1
ATOM 622 C CA . GLU A 1 79 ? 0.689 12.405 2.827 1.00 95.31 79 GLU A CA 1
ATOM 623 C C . GLU A 1 79 ? -0.834 12.504 3.027 1.00 95.31 79 GLU A C 1
ATOM 625 O O . GLU A 1 79 ? -1.422 11.685 3.743 1.00 95.31 79 GLU A O 1
ATOM 630 N N . ASP A 1 80 ? -1.493 13.489 2.415 1.00 95.19 80 ASP A N 1
ATOM 631 C CA . ASP A 1 80 ? -2.945 13.675 2.507 1.00 95.19 80 ASP A CA 1
ATOM 632 C C . ASP A 1 80 ? -3.704 12.765 1.537 1.00 95.19 80 ASP A C 1
ATOM 634 O O . ASP A 1 80 ? -4.851 12.389 1.792 1.00 95.19 80 ASP A O 1
ATOM 638 N N . TYR A 1 81 ? -3.055 12.348 0.448 1.00 97.62 81 TYR A N 1
ATOM 639 C CA . TYR A 1 81 ? -3.628 11.404 -0.497 1.00 97.62 81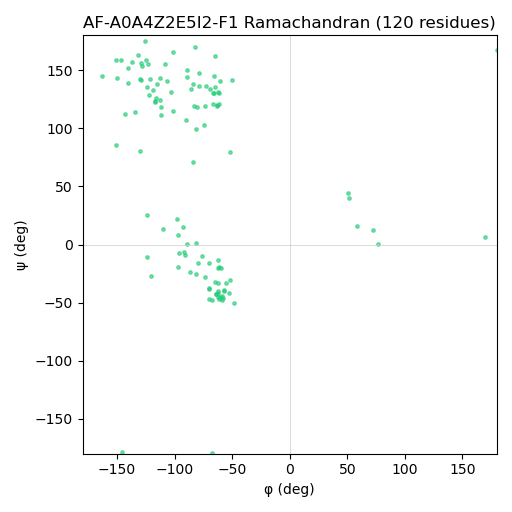 TYR A CA 1
ATOM 640 C C . TYR A 1 81 ? -3.468 9.959 -0.012 1.00 97.62 81 TYR A C 1
ATOM 642 O O . TYR A 1 81 ? -2.428 9.317 -0.183 1.00 97.62 81 TYR A O 1
ATOM 650 N N . ILE A 1 82 ? -4.538 9.425 0.576 1.00 98.25 82 ILE A N 1
ATOM 651 C CA . ILE A 1 82 ? -4.598 8.032 1.020 1.00 98.25 82 ILE A CA 1
ATOM 652 C C . ILE A 1 82 ? -4.764 7.109 -0.195 1.00 98.25 82 ILE A C 1
ATOM 654 O O . ILE A 1 82 ? -5.855 6.950 -0.747 1.00 98.25 82 ILE A O 1
ATOM 658 N N . VAL A 1 83 ? -3.664 6.471 -0.598 1.00 98.62 83 VAL A N 1
ATOM 659 C CA . VAL A 1 83 ? -3.634 5.508 -1.710 1.00 98.62 83 VAL A CA 1
ATOM 660 C C . VAL A 1 83 ? -4.365 4.221 -1.330 1.00 98.62 83 VAL A C 1
ATOM 662 O O . VAL A 1 83 ? -5.042 3.614 -2.157 1.00 98.62 83 VAL A O 1
ATOM 665 N N . MET A 1 84 ? -4.232 3.792 -0.077 1.00 98.56 84 MET A N 1
ATOM 666 C CA . MET A 1 84 ? -4.954 2.648 0.473 1.00 98.56 84 MET A CA 1
ATOM 667 C C . MET A 1 84 ? -5.167 2.845 1.964 1.00 98.56 84 MET A C 1
ATOM 669 O O . MET A 1 84 ? -4.268 3.312 2.657 1.00 98.56 84 MET A O 1
ATOM 673 N N . GLN A 1 85 ? -6.313 2.423 2.477 1.00 98.38 85 GLN A N 1
ATOM 674 C CA . GLN A 1 85 ? -6.496 2.225 3.907 1.00 98.38 85 GLN A CA 1
ATOM 675 C C . GLN A 1 85 ? -7.093 0.859 4.186 1.00 98.38 85 GLN A C 1
ATOM 677 O O . GLN A 1 85 ? -7.951 0.362 3.453 1.00 98.38 85 GLN A O 1
ATOM 682 N N . PHE A 1 86 ? -6.616 0.260 5.266 1.00 98.25 86 PHE A N 1
ATOM 683 C CA . PHE A 1 86 ? -7.033 -1.052 5.706 1.00 98.25 86 PHE A CA 1
ATOM 684 C C . PHE A 1 86 ? -7.151 -1.068 7.222 1.00 98.25 86 PHE A C 1
ATOM 686 O O . PHE A 1 86 ? -6.309 -0.503 7.923 1.00 98.25 86 PHE A O 1
ATOM 693 N N . GLY A 1 87 ? -8.187 -1.719 7.738 1.00 97.19 87 GLY A N 1
ATOM 694 C CA . GLY A 1 87 ? -8.307 -1.909 9.175 1.00 97.19 87 GLY A CA 1
ATOM 695 C C . GLY A 1 87 ? -9.551 -2.666 9.604 1.00 97.19 87 GLY A C 1
ATOM 696 O O . GLY A 1 87 ? -10.462 -2.923 8.816 1.00 97.19 87 GLY A O 1
ATOM 697 N N . ARG A 1 88 ? -9.542 -3.073 10.871 1.00 96.81 88 ARG A N 1
ATOM 698 C CA . ARG A 1 88 ? -10.528 -3.978 11.461 1.00 96.81 88 ARG A CA 1
ATOM 699 C C . ARG A 1 88 ? -11.832 -3.254 11.804 1.00 96.81 88 ARG A C 1
ATOM 7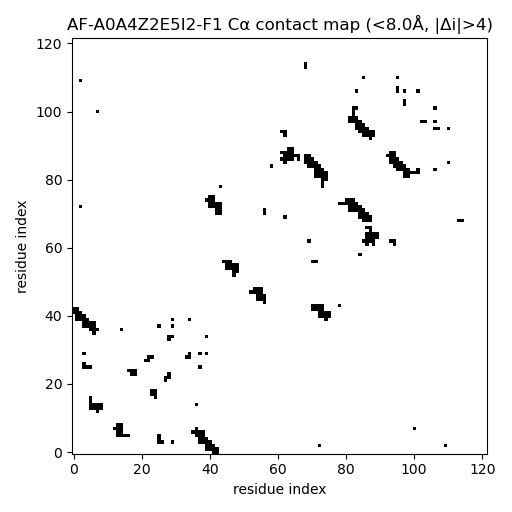01 O O . ARG A 1 88 ? -11.822 -2.171 12.395 1.00 96.81 88 ARG A O 1
ATOM 708 N N . VAL A 1 89 ? -12.952 -3.899 11.484 1.00 97.62 89 VAL A N 1
ATOM 709 C CA . VAL A 1 89 ? -14.305 -3.458 11.870 1.00 97.62 89 VAL A CA 1
ATOM 710 C C . VAL A 1 89 ? -15.050 -4.492 12.722 1.00 97.62 89 VAL A C 1
ATOM 712 O O . VAL A 1 89 ? -15.879 -4.114 13.548 1.00 97.62 89 VAL A O 1
ATOM 715 N N . ALA A 1 90 ? -14.724 -5.781 12.580 1.00 96.25 90 ALA A N 1
ATOM 716 C CA . ALA A 1 90 ? -15.202 -6.879 13.428 1.00 96.25 90 ALA A CA 1
ATOM 717 C C . ALA A 1 90 ? -14.113 -7.957 13.597 1.00 96.25 90 ALA A C 1
ATOM 719 O O . ALA A 1 90 ? -13.018 -7.798 13.061 1.00 96.25 90 ALA A O 1
ATOM 720 N N . GLU A 1 91 ? -14.396 -9.043 14.326 1.00 90.00 91 GLU A N 1
ATOM 721 C CA . GLU A 1 91 ? -13.413 -10.093 14.647 1.00 90.00 91 GLU A CA 1
ATOM 722 C C . GLU A 1 91 ? -12.636 -10.565 13.404 1.00 90.00 91 GLU A C 1
ATOM 724 O O . GLU A 1 91 ? -11.416 -10.431 13.365 1.00 90.00 91 GLU A O 1
ATOM 729 N N . ASP A 1 92 ? -13.333 -10.905 12.325 1.00 92.75 92 ASP A N 1
ATOM 730 C CA . ASP A 1 92 ? -12.711 -11.335 11.065 1.00 92.75 92 ASP A CA 1
ATOM 731 C C . ASP A 1 92 ? -13.156 -10.488 9.868 1.00 92.75 92 ASP A C 1
ATOM 733 O O . ASP A 1 92 ? -13.152 -10.930 8.720 1.00 92.75 92 ASP A O 1
ATOM 737 N N . VAL A 1 93 ? -13.567 -9.245 10.128 1.00 97.06 93 VAL A N 1
ATOM 738 C CA . VAL A 1 93 ? -14.056 -8.332 9.092 1.00 97.06 93 VAL A CA 1
ATOM 739 C C . VAL A 1 93 ? -13.210 -7.073 9.088 1.00 97.06 93 VAL A C 1
ATOM 741 O O . VAL A 1 93 ? -13.024 -6.418 10.118 1.00 97.06 93 VAL A O 1
ATOM 744 N N . PHE A 1 94 ? -12.728 -6.721 7.901 1.00 98.06 94 PHE A N 1
ATOM 745 C CA . PHE A 1 94 ? -11.859 -5.578 7.668 1.00 98.06 94 PHE A CA 1
ATOM 746 C C . PHE A 1 94 ? -12.421 -4.723 6.535 1.00 98.06 94 PHE A C 1
ATOM 748 O O . PHE A 1 94 ? -12.924 -5.245 5.539 1.00 98.06 94 PHE A O 1
ATOM 755 N N . SER A 1 95 ? -12.319 -3.405 6.676 1.00 98.25 95 SER A N 1
ATOM 756 C CA . SER A 1 95 ? -12.551 -2.472 5.576 1.00 98.25 95 SER A CA 1
ATOM 757 C C . SER A 1 95 ? -11.273 -2.333 4.753 1.00 98.25 95 SER A C 1
ATOM 759 O O . SER A 1 95 ? -10.193 -2.190 5.331 1.00 98.25 95 SER A O 1
ATOM 761 N N . MET A 1 96 ? -11.395 -2.312 3.428 1.00 98.50 96 MET A N 1
ATOM 762 C CA . MET A 1 96 ? -10.290 -2.029 2.515 1.00 98.50 96 MET A CA 1
ATOM 763 C C . MET A 1 96 ? -10.756 -1.033 1.459 1.00 98.50 96 MET A C 1
ATOM 765 O O . MET A 1 96 ? -11.588 -1.370 0.620 1.00 98.50 96 MET A O 1
ATOM 769 N N . ASP A 1 97 ? -10.180 0.163 1.485 1.00 98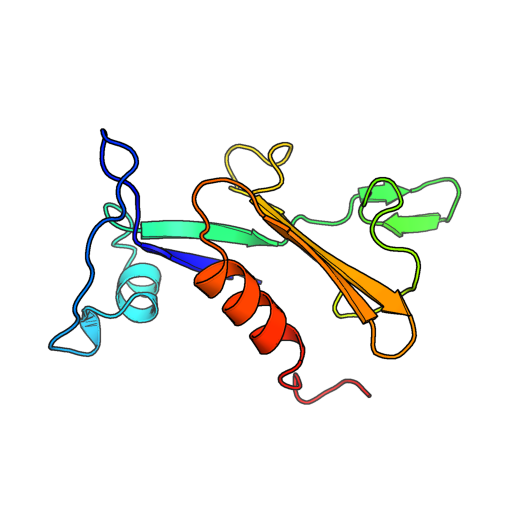.62 97 ASP A N 1
ATOM 770 C CA . ASP A 1 97 ? -10.405 1.193 0.475 1.00 98.62 97 ASP A CA 1
ATOM 771 C C . ASP A 1 97 ? -9.086 1.438 -0.259 1.00 98.62 97 ASP A C 1
ATOM 773 O O . ASP A 1 97 ? -8.025 1.479 0.367 1.00 98.62 97 ASP A O 1
ATOM 777 N N . TYR A 1 98 ? -9.131 1.581 -1.581 1.00 98.69 98 TYR A N 1
ATOM 778 C CA . TYR A 1 98 ? -7.951 1.869 -2.392 1.00 98.69 98 TYR A CA 1
ATOM 779 C C . TYR A 1 98 ? -8.288 2.869 -3.493 1.00 98.69 98 TYR A C 1
ATOM 781 O O . TYR A 1 98 ? -9.414 2.922 -3.991 1.00 98.69 98 TYR A O 1
ATOM 789 N N . SER A 1 99 ? -7.277 3.627 -3.882 1.00 98.38 99 SER A N 1
ATOM 790 C CA . SER A 1 99 ? -7.339 4.652 -4.914 1.00 98.38 99 SER A CA 1
ATOM 791 C C . SER A 1 99 ? -6.264 4.388 -5.968 1.00 98.38 99 SER A C 1
ATOM 793 O O . SER A 1 99 ? -5.429 3.484 -5.832 1.00 98.38 99 SER A O 1
ATOM 795 N N . PHE A 1 100 ? -6.267 5.185 -7.036 1.00 97.75 100 PHE A N 1
ATOM 796 C CA . PHE A 1 100 ? -5.145 5.223 -7.970 1.00 97.75 100 PHE A CA 1
ATOM 797 C C . PHE A 1 100 ? -3.819 5.414 -7.200 1.00 97.75 100 PHE A C 1
ATOM 799 O O . PHE A 1 100 ? -3.791 6.147 -6.218 1.00 97.75 100 PHE A O 1
ATOM 806 N N . PRO A 1 101 ? -2.711 4.765 -7.589 1.00 97.62 101 PRO A N 1
ATOM 807 C CA . PRO A 1 101 ? -2.527 3.908 -8.760 1.00 97.62 101 PRO A CA 1
ATOM 808 C C . PRO A 1 101 ? -2.764 2.413 -8.494 1.00 97.62 101 PRO A C 1
ATOM 810 O O . PRO A 1 101 ? -2.322 1.583 -9.291 1.00 97.62 101 PRO A O 1
ATOM 813 N N . LEU A 1 102 ? -3.386 2.016 -7.382 1.00 98.44 102 LEU A N 1
ATOM 814 C CA . LEU A 1 102 ? -3.607 0.600 -7.080 1.00 98.44 102 LEU A CA 1
ATOM 815 C C . LEU A 1 102 ? -4.793 0.029 -7.858 1.00 98.44 102 LEU A C 1
ATOM 817 O O . LEU A 1 102 ? -5.795 0.698 -8.103 1.00 98.44 102 LEU A O 1
ATOM 821 N N . CYS A 1 103 ? -4.698 -1.253 -8.205 1.00 98.19 103 CYS A N 1
ATOM 822 C CA . CYS A 1 103 ? -5.869 -2.060 -8.539 1.00 98.19 103 CYS A CA 1
ATOM 823 C C . CYS A 1 103 ? -6.264 -2.968 -7.365 1.00 98.19 103 CYS A C 1
ATOM 825 O O . CYS A 1 103 ? -5.461 -3.210 -6.459 1.00 98.19 103 CYS A O 1
ATOM 827 N N . ALA A 1 104 ? -7.474 -3.535 -7.424 1.00 98.56 104 ALA A N 1
ATOM 828 C CA . ALA A 1 104 ? -8.008 -4.410 -6.378 1.00 98.56 104 ALA A CA 1
ATOM 829 C C . ALA A 1 104 ? -7.062 -5.566 -6.020 1.00 98.56 104 ALA A C 1
ATOM 831 O O . ALA A 1 104 ? -6.859 -5.846 -4.845 1.00 98.56 104 ALA A O 1
ATOM 832 N N . LEU A 1 105 ? -6.438 -6.201 -7.021 1.00 98.50 105 LEU A N 1
ATOM 833 C CA . LEU A 1 105 ? -5.512 -7.314 -6.794 1.00 98.50 105 LEU A CA 1
ATOM 834 C C . LEU A 1 105 ? -4.288 -6.886 -5.971 1.00 98.50 105 LEU A C 1
ATOM 836 O O . LEU A 1 105 ? -3.869 -7.612 -5.076 1.00 98.50 105 LEU A O 1
ATOM 840 N N . GLN A 1 106 ? -3.723 -5.711 -6.257 1.00 98.38 106 GLN A N 1
ATOM 841 C CA . GLN A 1 106 ? -2.570 -5.198 -5.516 1.00 98.38 106 GLN A CA 1
ATOM 842 C C . GLN A 1 106 ? -2.959 -4.796 -4.097 1.00 98.38 106 GLN A C 1
ATOM 844 O O . GLN A 1 106 ? -2.278 -5.193 -3.158 1.00 98.38 106 GLN A O 1
ATOM 849 N N . ALA A 1 107 ? -4.057 -4.050 -3.941 1.00 98.56 107 ALA A N 1
ATOM 850 C CA . ALA A 1 107 ? -4.561 -3.658 -2.628 1.00 98.56 107 ALA A CA 1
ATOM 851 C C . ALA A 1 107 ? -4.849 -4.893 -1.759 1.00 98.56 107 ALA A C 1
ATOM 853 O O . ALA A 1 107 ? -4.395 -4.978 -0.621 1.00 98.56 107 ALA A O 1
ATOM 854 N N . PHE A 1 108 ? -5.509 -5.902 -2.327 1.00 98.31 108 PHE A N 1
ATOM 855 C CA . PHE A 1 108 ? -5.800 -7.145 -1.626 1.00 98.31 108 PHE A CA 1
ATOM 856 C C . PHE A 1 108 ? -4.530 -7.922 -1.252 1.00 98.31 108 PHE A C 1
ATOM 858 O O . PHE A 1 108 ? -4.413 -8.383 -0.121 1.00 98.31 108 PHE A O 1
ATOM 865 N N . ALA A 1 109 ? -3.540 -8.016 -2.147 1.00 97.88 109 ALA A N 1
ATOM 866 C CA . ALA A 1 109 ? -2.260 -8.658 -1.840 1.00 97.88 109 ALA A CA 1
ATOM 867 C C . ALA A 1 109 ? -1.495 -7.937 -0.713 1.00 97.88 109 ALA A C 1
ATOM 869 O O . ALA A 1 109 ? -0.932 -8.591 0.165 1.00 97.88 109 ALA A O 1
ATOM 870 N N . ILE A 1 110 ? -1.514 -6.598 -0.698 1.00 97.38 110 ILE A N 1
ATOM 871 C CA . ILE A 1 110 ? -0.943 -5.798 0.396 1.00 97.38 110 ILE A CA 1
ATOM 872 C C . ILE A 1 110 ? -1.673 -6.112 1.707 1.00 97.38 110 ILE A C 1
ATOM 874 O O . ILE A 1 110 ? -1.020 -6.389 2.712 1.00 97.38 110 ILE A O 1
ATOM 878 N N . ALA A 1 111 ? -3.010 -6.136 1.701 1.00 96.62 111 ALA A N 1
ATOM 879 C CA . ALA A 1 111 ? -3.796 -6.487 2.881 1.00 96.62 111 ALA A CA 1
ATOM 880 C C . ALA A 1 111 ? -3.451 -7.894 3.399 1.00 96.62 111 ALA A C 1
ATOM 882 O O . ALA A 1 111 ? -3.157 -8.040 4.583 1.00 96.62 111 ALA A O 1
ATOM 883 N N . LEU A 1 112 ? -3.394 -8.908 2.528 1.00 95.81 112 LEU A N 1
ATOM 884 C CA . LEU A 1 112 ? -3.013 -10.278 2.899 1.00 95.81 112 LEU A CA 1
ATOM 885 C C . LEU A 1 112 ? -1.624 -10.345 3.545 1.00 95.81 112 LEU A C 1
ATOM 887 O O . LEU A 1 112 ? -1.455 -11.044 4.540 1.00 95.81 112 LEU A O 1
ATOM 891 N N . SER A 1 113 ? -0.656 -9.567 3.050 1.00 94.44 113 SER A N 1
ATOM 892 C CA . SER A 1 113 ? 0.687 -9.524 3.647 1.00 94.44 113 SER A CA 1
ATOM 893 C C . SER A 1 113 ? 0.707 -9.012 5.095 1.00 94.44 113 SER A C 1
ATOM 895 O O . SER A 1 113 ? 1.647 -9.295 5.827 1.00 94.44 113 SER A O 1
ATOM 897 N N . SER A 1 114 ? -0.334 -8.292 5.536 1.00 91.50 114 SER A N 1
ATOM 898 C CA . SER A 1 114 ? -0.480 -7.848 6.932 1.00 91.50 114 SER A CA 1
ATOM 899 C C . SER A 1 114 ? -0.998 -8.934 7.883 1.00 91.50 114 SER A C 1
ATOM 901 O O . SER A 1 114 ? -0.900 -8.781 9.103 1.00 91.50 114 SER A O 1
ATOM 903 N N . PHE A 1 115 ? -1.559 -10.020 7.343 1.00 89.12 115 PHE A N 1
ATOM 904 C CA . PHE A 1 115 ? -1.955 -11.197 8.117 1.00 89.12 115 PHE A CA 1
ATOM 905 C C . PHE A 1 115 ? -0.813 -12.185 8.295 1.00 89.12 115 PHE A C 1
ATOM 907 O O . PHE A 1 115 ? -0.846 -12.947 9.259 1.00 89.12 115 PHE A O 1
ATOM 914 N N . ASP A 1 116 ? 0.177 -12.160 7.401 1.00 79.06 116 ASP A N 1
ATOM 915 C CA . ASP A 1 116 ? 1.369 -12.975 7.565 1.00 79.06 116 ASP A CA 1
ATOM 916 C C . ASP A 1 116 ? 2.143 -12.479 8.793 1.00 79.06 116 ASP A C 1
ATOM 918 O O . ASP A 1 116 ? 2.463 -11.292 8.932 1.00 79.06 116 ASP A O 1
ATOM 922 N N . GLY A 1 117 ? 2.331 -13.378 9.756 1.00 59.47 117 GLY A N 1
ATOM 923 C CA . GLY A 1 117 ? 2.788 -13.027 11.089 1.00 59.47 117 GLY A CA 1
ATOM 924 C C . GLY A 1 117 ? 4.189 -12.433 11.040 1.00 59.47 117 GLY A C 1
ATOM 925 O O . GLY A 1 117 ? 5.155 -13.108 10.688 1.00 59.47 117 GLY A O 1
ATOM 926 N N . LYS A 1 118 ? 4.349 -11.190 11.504 1.00 55.16 118 LYS A N 1
ATOM 927 C CA . LYS A 1 118 ? 5.642 -10.814 12.075 1.00 55.16 118 LYS A CA 1
ATOM 928 C C . LYS A 1 118 ? 5.840 -11.704 13.296 1.00 55.16 118 LYS A C 1
ATOM 930 O O . LYS A 1 118 ? 5.026 -11.655 14.214 1.00 55.16 118 LYS A O 1
ATOM 935 N N . LEU A 1 119 ? 6.897 -12.515 13.286 1.00 42.34 119 LEU A N 1
ATOM 936 C CA . LEU A 1 119 ? 7.422 -13.258 14.436 1.00 42.34 119 LEU A CA 1
ATOM 937 C C . LEU A 1 119 ? 7.636 -12.296 15.626 1.00 42.34 119 LEU A C 1
ATOM 939 O O . LEU A 1 119 ? 8.750 -11.813 15.778 1.00 42.34 119 LEU A O 1
ATOM 943 N N . ALA A 1 120 ? 6.586 -11.933 16.379 1.00 38.06 120 ALA A N 1
ATOM 944 C CA . ALA A 1 120 ? 6.627 -11.267 17.696 1.00 38.06 120 ALA A CA 1
ATOM 945 C C . ALA A 1 120 ? 5.272 -10.731 18.229 1.00 38.06 120 ALA A C 1
ATOM 947 O O . ALA A 1 120 ? 5.299 -10.058 19.258 1.00 38.06 120 ALA A O 1
ATOM 948 N N . CYS A 1 121 ? 4.104 -10.958 17.610 1.00 45.44 121 CYS A N 1
ATOM 949 C CA . CYS A 1 121 ? 2.837 -10.493 18.207 1.00 45.44 121 CYS A CA 1
ATOM 950 C C . CYS A 1 121 ? 1.684 -11.479 17.970 1.00 45.44 121 CYS A C 1
ATOM 952 O O . CYS A 1 121 ? 1.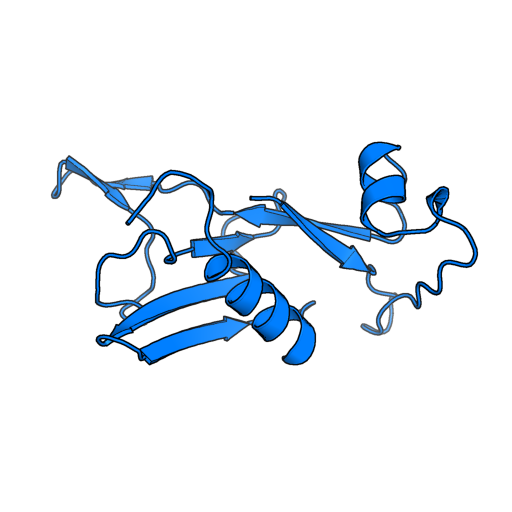248 -11.636 16.828 1.00 45.44 121 CYS A O 1
ATOM 954 N N . GLU A 1 122 ? 1.212 -12.102 19.054 1.00 37.12 122 GLU A N 1
ATOM 955 C CA . GLU A 1 122 ? -0.182 -12.556 19.196 1.00 37.12 122 GLU A CA 1
ATOM 956 C C . GLU A 1 122 ? -1.125 -11.344 19.279 1.00 37.12 122 GLU A C 1
ATOM 958 O O . GLU A 1 122 ? -0.713 -10.314 19.868 1.00 37.12 122 GLU A O 1
#

pLDDT: mean 92.89, std 11.24, range [37.12, 98.69]